Protein AF-A0A968THV4-F1 (afdb_monomer)

Mean predicted aligned error: 7.94 Å

Structure (mmCIF, N/CA/C/O backbone):
data_AF-A0A968THV4-F1
#
_entry.id   AF-A0A968THV4-F1
#
loop_
_atom_site.group_PDB
_atom_site.id
_atom_site.type_symbol
_atom_site.label_atom_id
_atom_site.label_alt_id
_atom_site.label_comp_id
_atom_site.label_asym_id
_atom_site.label_entity_id
_atom_site.label_seq_id
_atom_site.pdbx_PDB_ins_code
_atom_site.Cartn_x
_atom_site.Cartn_y
_atom_site.Cartn_z
_atom_site.occupancy
_atom_site.B_iso_or_equiv
_atom_site.auth_seq_id
_atom_site.auth_comp_id
_atom_site.auth_asym_id
_atom_site.auth_atom_id
_atom_site.pdbx_PDB_model_num
ATOM 1 N N . LEU A 1 1 ? -17.433 -14.517 12.552 1.00 46.34 1 LEU A N 1
ATOM 2 C CA . LEU A 1 1 ? -15.957 -14.432 12.579 1.00 46.34 1 LEU A CA 1
ATOM 3 C C . LEU A 1 1 ? -15.600 -13.340 13.578 1.00 46.34 1 LEU A C 1
ATOM 5 O O . LEU A 1 1 ? -15.702 -12.177 13.223 1.00 46.34 1 LEU A O 1
ATOM 9 N N . ASP A 1 2 ? -15.270 -13.702 14.820 1.00 52.56 2 ASP A N 1
ATOM 10 C CA . ASP A 1 2 ? -14.788 -12.760 15.848 1.00 52.56 2 ASP A CA 1
ATOM 11 C C . ASP A 1 2 ? -13.280 -12.526 15.669 1.00 52.56 2 ASP A C 1
ATOM 13 O O . ASP A 1 2 ? -12.457 -12.951 16.478 1.00 52.56 2 ASP A O 1
ATOM 17 N N . LEU A 1 3 ? -12.896 -11.899 14.554 1.00 61.19 3 LEU A N 1
ATOM 18 C CA . LEU A 1 3 ? -11.548 -11.354 14.416 1.00 61.19 3 LEU A CA 1
ATOM 19 C C . LEU A 1 3 ? -11.570 -9.915 14.936 1.00 61.19 3 LEU A C 1
ATOM 21 O O . LEU A 1 3 ? -12.298 -9.084 14.401 1.00 61.19 3 LEU A O 1
ATOM 25 N N . LYS A 1 4 ? -10.763 -9.624 15.959 1.00 63.03 4 LYS A N 1
ATOM 26 C CA . LYS A 1 4 ? -10.443 -8.256 16.383 1.00 63.03 4 LYS A CA 1
ATOM 27 C C . LYS A 1 4 ? -9.008 -7.956 15.984 1.00 63.03 4 LYS A C 1
ATOM 29 O O . LYS A 1 4 ? -8.083 -8.522 16.566 1.00 63.03 4 LYS A O 1
ATOM 34 N N . ILE A 1 5 ? -8.824 -7.099 14.988 1.00 68.62 5 ILE A N 1
ATOM 35 C CA . ILE A 1 5 ? -7.496 -6.672 14.547 1.00 68.62 5 ILE A CA 1
ATOM 36 C C . ILE A 1 5 ? -7.164 -5.354 15.234 1.00 68.62 5 ILE A C 1
ATOM 38 O O . ILE A 1 5 ? -7.844 -4.355 15.034 1.00 68.62 5 ILE A O 1
ATOM 42 N N . ASN A 1 6 ? -6.099 -5.361 16.034 1.00 75.25 6 ASN A N 1
ATOM 43 C CA . ASN A 1 6 ? -5.553 -4.166 16.669 1.00 75.25 6 ASN A CA 1
ATOM 44 C C . ASN A 1 6 ? -4.366 -3.640 15.845 1.00 75.25 6 ASN A C 1
ATOM 46 O O . ASN A 1 6 ? -3.211 -3.808 16.235 1.00 75.25 6 ASN A O 1
ATOM 50 N N . ALA A 1 7 ? -4.652 -3.114 14.654 1.00 75.00 7 ALA A N 1
ATOM 51 C CA . ALA A 1 7 ? -3.651 -2.541 13.758 1.00 75.00 7 ALA A CA 1
ATOM 52 C C . ALA A 1 7 ? -4.222 -1.320 13.033 1.00 75.00 7 ALA A C 1
ATOM 54 O O . ALA A 1 7 ? -5.299 -1.411 12.444 1.00 75.00 7 ALA A O 1
ATOM 55 N N . ASP A 1 8 ? -3.462 -0.223 13.018 1.00 78.06 8 ASP A N 1
ATOM 56 C CA . ASP A 1 8 ? -3.846 1.037 12.360 1.00 78.06 8 ASP A CA 1
ATOM 57 C C . ASP A 1 8 ? -3.785 0.957 10.827 1.00 78.06 8 ASP A C 1
ATOM 59 O O . ASP A 1 8 ? -4.399 1.757 10.119 1.00 78.06 8 ASP A O 1
ATOM 63 N N . LEU A 1 9 ? -3.018 -0.004 10.303 1.00 81.38 9 LEU A N 1
ATOM 64 C CA . LEU A 1 9 ? -2.851 -0.261 8.879 1.00 81.38 9 LEU A CA 1
ATOM 65 C C . LEU A 1 9 ? -2.542 -1.742 8.633 1.00 81.38 9 LEU A C 1
ATOM 67 O O . LEU A 1 9 ? -1.598 -2.286 9.207 1.00 81.38 9 LEU A O 1
ATOM 71 N N . VAL A 1 10 ? -3.270 -2.371 7.711 1.00 83.81 10 VAL A N 1
ATOM 72 C CA . VAL A 1 10 ? -2.938 -3.699 7.172 1.00 83.81 10 VAL A CA 1
ATOM 73 C C . VAL A 1 10 ? -2.483 -3.567 5.720 1.00 83.81 10 VAL A C 1
ATOM 75 O O . VAL A 1 10 ? -3.141 -2.916 4.916 1.00 83.81 10 VAL A O 1
ATOM 78 N N . VAL A 1 11 ? -1.366 -4.200 5.358 1.00 81.50 11 VAL A N 1
ATOM 79 C CA . VAL A 1 11 ? -0.884 -4.257 3.970 1.00 81.50 11 VAL A CA 1
ATOM 80 C C . VAL A 1 11 ? -1.050 -5.676 3.444 1.00 81.50 11 VAL A C 1
ATOM 82 O O . VAL A 1 11 ? -0.448 -6.611 3.966 1.00 81.50 11 VAL A O 1
ATOM 85 N N . LEU A 1 12 ? -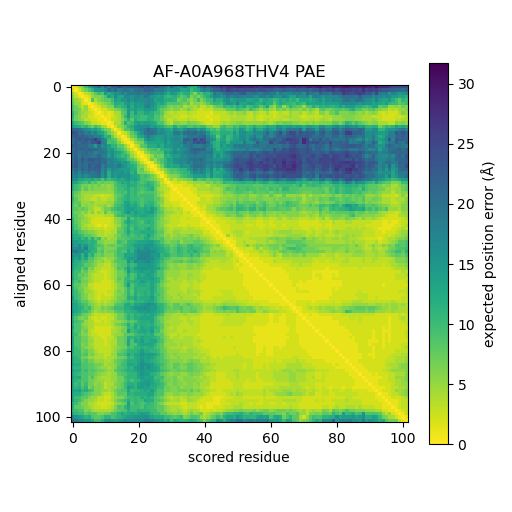1.857 -5.835 2.398 1.00 75.00 12 LEU A N 1
ATOM 86 C CA . LEU A 1 12 ? -2.052 -7.102 1.707 1.00 75.00 12 LEU A CA 1
ATOM 87 C C . LEU A 1 12 ? -1.060 -7.213 0.548 1.00 75.00 12 LEU A C 1
ATOM 89 O O . LEU A 1 12 ? -1.252 -6.664 -0.533 1.00 75.00 12 LEU A O 1
ATOM 93 N N . SER A 1 13 ? 0.026 -7.936 0.797 1.00 60.34 13 SER A N 1
ATOM 94 C CA . SER A 1 13 ? 1.112 -8.199 -0.147 1.00 60.34 13 SER A CA 1
ATOM 95 C C . SER A 1 13 ? 0.908 -9.508 -0.916 1.00 60.34 13 SER A C 1
ATOM 97 O O . SER A 1 13 ? 1.823 -10.322 -1.017 1.00 60.34 13 SER A O 1
ATOM 99 N N . ALA A 1 14 ? -0.281 -9.734 -1.478 1.00 53.00 14 ALA A N 1
ATOM 100 C CA . ALA A 1 14 ? -0.468 -10.841 -2.413 1.00 53.00 14 ALA A CA 1
ATOM 101 C C . ALA A 1 14 ? -0.968 -10.350 -3.769 1.00 53.00 14 ALA A C 1
ATOM 103 O O . ALA A 1 14 ? -1.881 -9.528 -3.873 1.00 53.00 14 ALA A O 1
ATOM 104 N N . CYS A 1 15 ? -0.321 -10.884 -4.806 1.00 49.47 15 CYS A N 1
ATOM 105 C CA . CYS A 1 15 ? -0.816 -10.865 -6.173 1.00 49.47 15 CYS A CA 1
ATOM 106 C C . CYS A 1 15 ? -2.279 -11.336 -6.124 1.00 49.47 15 CYS A C 1
ATOM 108 O O . CYS A 1 15 ? -2.541 -12.377 -5.530 1.00 49.47 15 CYS A O 1
ATOM 110 N N . ASP A 1 16 ? -3.209 -10.542 -6.658 1.00 48.50 16 ASP A N 1
ATOM 111 C CA . ASP A 1 16 ? -4.660 -10.807 -6.659 1.00 48.50 16 ASP A CA 1
ATOM 112 C C . ASP A 1 16 ? -5.429 -10.610 -5.333 1.00 48.50 16 ASP A C 1
ATOM 114 O O . ASP A 1 16 ? -6.599 -10.971 -5.245 1.00 48.50 16 ASP A O 1
ATOM 118 N N . THR A 1 17 ? -4.868 -9.950 -4.311 1.00 49.09 17 THR A N 1
ATOM 119 C CA . THR A 1 17 ? -5.633 -9.640 -3.071 1.00 49.09 17 THR A CA 1
ATOM 120 C C . THR A 1 17 ? -6.715 -8.572 -3.225 1.00 49.0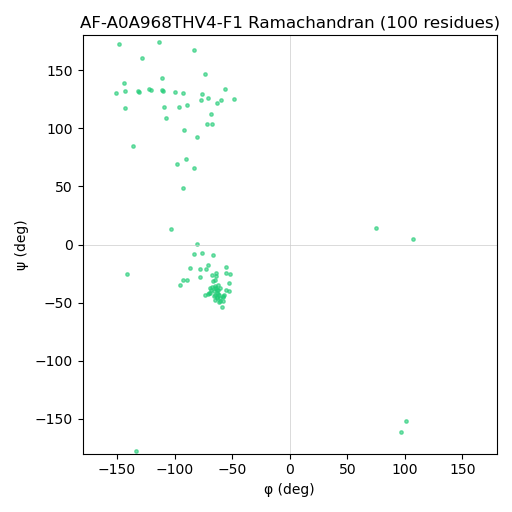9 17 THR A C 1
ATOM 122 O O . THR A 1 17 ? -7.615 -8.490 -2.386 1.00 49.09 17 THR A O 1
ATOM 125 N N . GLY A 1 18 ? -6.658 -7.775 -4.296 1.00 47.94 18 GLY A N 1
ATOM 126 C CA . GLY A 1 18 ? -7.739 -6.886 -4.724 1.00 47.94 18 GLY A CA 1
ATOM 127 C C . GLY A 1 18 ? -8.826 -7.568 -5.568 1.00 47.94 18 GLY A C 1
ATO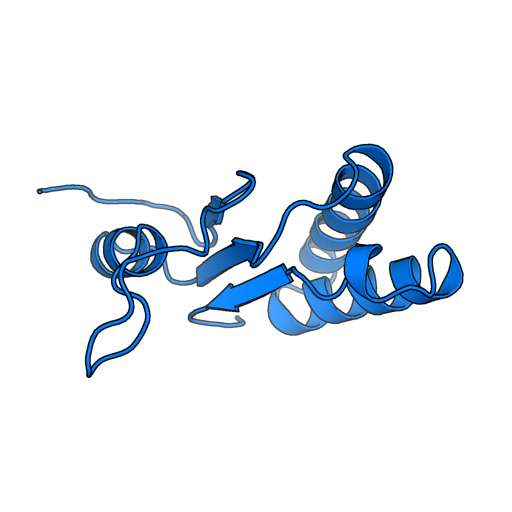M 128 O O . GLY A 1 18 ? -9.850 -6.944 -5.833 1.00 47.94 18 GLY A O 1
ATOM 129 N N . GLN A 1 19 ? -8.643 -8.829 -5.980 1.00 47.16 19 GLN A N 1
ATOM 130 C CA . GLN A 1 19 ? -9.631 -9.587 -6.756 1.00 47.16 19 GLN A CA 1
ATOM 131 C C . GLN A 1 19 ? -10.577 -10.357 -5.821 1.00 47.16 19 GLN A C 1
ATOM 133 O O . GLN A 1 19 ? -10.488 -11.568 -5.650 1.00 47.16 19 GLN A O 1
ATOM 138 N N . GLY A 1 20 ? -11.486 -9.638 -5.166 1.00 50.09 20 GLY A N 1
ATOM 139 C CA . GLY A 1 20 ? -12.701 -10.239 -4.602 1.00 50.09 20 GLY A CA 1
ATOM 140 C C . GLY A 1 20 ? -13.795 -10.363 -5.667 1.00 50.09 20 GLY A C 1
ATOM 141 O O . GLY A 1 20 ? -13.701 -9.761 -6.738 1.00 50.09 20 GLY A O 1
ATOM 142 N N . ALA A 1 21 ? -14.856 -11.119 -5.378 1.00 43.31 21 ALA A N 1
ATOM 143 C CA . ALA A 1 21 ? -16.005 -11.186 -6.276 1.00 43.31 21 ALA A CA 1
ATOM 144 C C . ALA A 1 21 ? -16.610 -9.781 -6.447 1.00 43.31 21 ALA A C 1
ATOM 146 O O . ALA A 1 21 ? -16.956 -9.118 -5.463 1.00 43.31 21 ALA A O 1
ATOM 147 N N . LEU A 1 22 ? -16.715 -9.323 -7.698 1.00 45.75 22 LEU A N 1
ATOM 148 C CA . LEU A 1 22 ? -17.425 -8.095 -8.043 1.00 45.75 22 LEU A CA 1
ATOM 149 C C . LEU A 1 22 ? -18.917 -8.328 -7.797 1.00 45.75 22 LEU A C 1
ATOM 151 O O . LEU A 1 22 ? -19.550 -9.131 -8.480 1.00 45.75 22 LEU A O 1
ATOM 155 N N . THR A 1 23 ? -19.470 -7.639 -6.807 1.00 47.28 23 THR A N 1
ATOM 156 C CA . THR A 1 23 ? -20.911 -7.621 -6.525 1.00 47.28 23 THR A CA 1
ATOM 157 C C . THR A 1 23 ? -21.469 -6.222 -6.777 1.00 47.28 23 THR A C 1
ATOM 159 O O . THR A 1 23 ? -20.707 -5.287 -7.030 1.00 47.28 23 THR A O 1
ATOM 162 N N . GLY A 1 24 ? -22.792 -6.056 -6.685 1.00 36.94 24 GLY A N 1
ATOM 163 C CA . GLY A 1 24 ? -23.444 -4.745 -6.808 1.00 36.94 24 GLY A CA 1
ATOM 164 C C . GLY A 1 24 ? -22.922 -3.680 -5.829 1.00 36.94 24 GLY A C 1
ATOM 165 O O . GLY A 1 24 ? -23.051 -2.496 -6.117 1.00 36.94 24 GLY A O 1
ATOM 166 N N . ASP A 1 25 ? -22.254 -4.095 -4.745 1.00 39.66 25 ASP A N 1
ATOM 167 C CA . ASP A 1 25 ? -21.676 -3.224 -3.710 1.00 39.66 25 ASP A CA 1
ATOM 168 C C . ASP A 1 25 ? -20.142 -3.061 -3.823 1.00 39.66 25 ASP A C 1
ATOM 170 O O . ASP A 1 25 ? -19.486 -2.600 -2.885 1.00 39.66 25 ASP A O 1
ATOM 174 N N . GLY A 1 26 ? -19.547 -3.473 -4.949 1.00 51.03 26 GLY A N 1
ATOM 175 C CA . GLY A 1 26 ? -18.103 -3.448 -5.193 1.00 51.03 26 GLY A CA 1
ATOM 176 C C . GLY A 1 26 ? -17.408 -4.787 -4.923 1.00 51.03 26 GLY A C 1
ATOM 177 O O . GLY A 1 26 ? -18.032 -5.852 -4.909 1.00 51.03 26 GLY A O 1
ATOM 178 N N . VAL A 1 27 ? -16.084 -4.738 -4.741 1.00 52.97 27 VAL A N 1
ATOM 179 C CA . VAL A 1 27 ? -15.263 -5.915 -4.427 1.00 52.97 27 VAL A CA 1
ATOM 180 C C . VAL A 1 27 ? -15.544 -6.352 -2.986 1.00 52.97 27 VAL A C 1
ATOM 182 O O . VAL A 1 27 ? -15.053 -5.742 -2.033 1.00 52.97 27 VAL A O 1
ATOM 185 N N . ILE A 1 28 ? -16.317 -7.427 -2.806 1.00 51.03 28 ILE A N 1
ATOM 186 C CA . ILE A 1 28 ? -16.412 -8.115 -1.512 1.00 51.03 28 ILE A CA 1
ATOM 187 C C . ILE A 1 28 ? -15.186 -9.022 -1.417 1.00 51.03 28 ILE A C 1
ATOM 189 O O . ILE A 1 28 ? -15.160 -10.134 -1.940 1.00 51.03 28 ILE A O 1
ATOM 193 N N . GLY A 1 29 ? -14.125 -8.489 -0.816 1.00 63.34 29 GLY A N 1
ATOM 194 C CA . GLY A 1 29 ? -12.844 -9.167 -0.654 1.00 63.34 29 GLY A CA 1
ATOM 195 C C . GLY A 1 29 ? -12.294 -9.048 0.764 1.00 63.34 29 GLY A C 1
ATOM 196 O O . GLY A 1 29 ? -12.909 -8.446 1.647 1.00 63.34 29 GLY A O 1
ATOM 197 N N . LEU A 1 30 ? -11.097 -9.602 0.961 1.00 65.69 30 LEU A N 1
ATOM 198 C CA . LEU A 1 30 ? -10.384 -9.636 2.242 1.00 65.69 30 LEU A CA 1
ATOM 199 C C . LEU A 1 30 ? -10.254 -8.245 2.891 1.00 65.69 30 LEU A C 1
ATOM 201 O O . LEU A 1 30 ? -10.351 -8.129 4.108 1.00 65.69 30 LEU A O 1
ATOM 205 N N . SER A 1 31 ? -10.124 -7.182 2.092 1.00 71.31 31 SER A N 1
ATOM 206 C CA . SER A 1 31 ? -10.091 -5.792 2.567 1.00 71.31 31 SER A CA 1
ATOM 207 C C . SER A 1 31 ? -11.328 -5.406 3.384 1.00 71.31 31 SER A C 1
ATOM 209 O O . SER A 1 31 ? -11.188 -4.819 4.455 1.00 71.31 31 SER A O 1
ATOM 211 N N . ARG A 1 32 ? -12.536 -5.784 2.941 1.00 72.44 32 ARG A N 1
ATOM 212 C CA . ARG A 1 32 ? -13.782 -5.478 3.660 1.00 72.44 32 ARG A CA 1
ATOM 213 C C . ARG A 1 32 ? -13.869 -6.257 4.969 1.00 72.44 32 ARG A C 1
ATOM 215 O O . ARG A 1 32 ? -14.266 -5.684 5.975 1.00 72.44 32 ARG A O 1
ATOM 222 N N . SER A 1 33 ? -13.433 -7.518 4.981 1.00 76.75 33 SER A N 1
ATOM 223 C CA . SER A 1 33 ? -13.361 -8.320 6.209 1.00 76.75 33 SER A C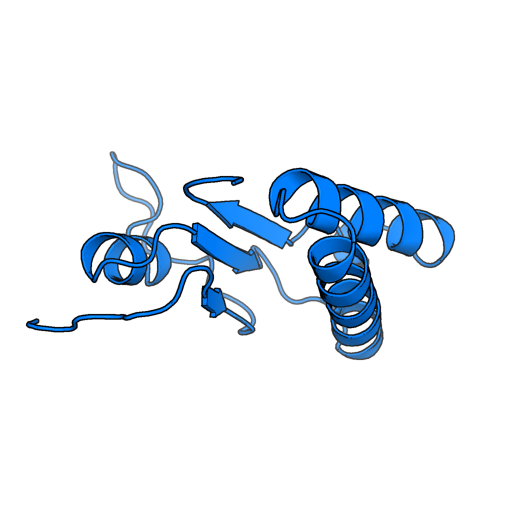A 1
ATOM 224 C C . SER A 1 33 ? -12.388 -7.736 7.235 1.00 76.75 33 SER A C 1
ATOM 226 O O . SER A 1 33 ? -12.706 -7.739 8.418 1.00 76.75 33 SER A O 1
ATOM 228 N N . LEU A 1 34 ? -11.240 -7.205 6.802 1.00 78.62 34 LEU A N 1
ATOM 229 C CA . LEU A 1 34 ? -10.251 -6.573 7.686 1.00 78.62 34 LEU A CA 1
ATOM 230 C C . LEU A 1 34 ? -10.752 -5.246 8.265 1.00 78.62 34 LEU A C 1
ATOM 232 O O . LEU A 1 34 ? -10.596 -5.002 9.459 1.00 78.62 34 LEU A O 1
ATOM 236 N N . ILE A 1 35 ? -11.413 -4.426 7.445 1.00 78.75 35 ILE A N 1
ATOM 237 C CA . ILE A 1 35 ? -12.043 -3.185 7.913 1.00 78.75 35 ILE A CA 1
ATOM 238 C C . ILE A 1 35 ? -13.159 -3.507 8.913 1.00 78.75 35 ILE A C 1
ATOM 240 O O . ILE A 1 35 ? -13.202 -2.942 10.002 1.00 78.75 35 ILE A O 1
ATOM 244 N N . SER A 1 36 ? -14.024 -4.479 8.603 1.00 79.38 36 SER A N 1
ATOM 245 C CA . SER A 1 36 ? -15.061 -4.941 9.536 1.00 79.38 36 SER A CA 1
ATOM 246 C C . SER A 1 36 ? -14.496 -5.589 10.808 1.00 79.38 36 SER A C 1
ATOM 248 O O . SER A 1 36 ? -15.168 -5.573 11.834 1.00 79.38 36 SER A O 1
ATOM 250 N N . ALA A 1 37 ? -13.273 -6.125 10.764 1.00 80.38 37 ALA A N 1
ATOM 251 C CA . ALA A 1 37 ? -12.555 -6.665 11.920 1.00 80.38 37 ALA A CA 1
ATOM 252 C C . ALA A 1 37 ? -11.872 -5.587 12.790 1.00 80.38 37 ALA A C 1
ATOM 254 O O . ALA A 1 37 ? -11.240 -5.926 13.794 1.00 80.38 37 ALA A O 1
ATOM 255 N N . GLY A 1 38 ? -12.003 -4.304 12.431 1.00 78.88 38 GLY A N 1
ATOM 256 C CA . GLY A 1 38 ? -11.561 -3.166 13.241 1.00 78.88 38 GLY A CA 1
ATOM 257 C C . GLY A 1 38 ? -10.308 -2.446 12.743 1.00 78.88 38 GLY A C 1
ATOM 258 O O . GLY A 1 38 ? -9.854 -1.525 13.413 1.00 78.88 38 GLY A O 1
ATOM 259 N N . THR A 1 39 ? -9.749 -2.816 11.587 1.00 84.81 39 THR A N 1
ATOM 260 C CA . THR A 1 39 ? -8.618 -2.082 11.001 1.00 84.81 39 THR A CA 1
ATOM 261 C C . THR A 1 39 ? -9.093 -0.782 10.329 1.00 84.81 39 THR A C 1
ATOM 263 O O . THR A 1 39 ? -9.899 -0.862 9.399 1.00 84.81 39 THR A O 1
ATOM 266 N N . PRO A 1 40 ? -8.556 0.400 10.696 1.00 84.31 40 PRO A N 1
ATOM 267 C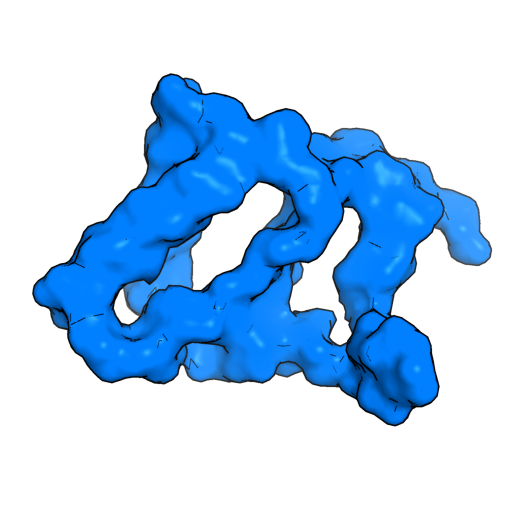 CA . PRO A 1 40 ? -8.946 1.682 10.093 1.00 84.31 40 PRO A CA 1
ATOM 268 C C . PRO A 1 40 ? -8.564 1.819 8.614 1.00 84.31 40 PRO A C 1
ATOM 270 O O . PRO A 1 40 ? -9.259 2.486 7.846 1.00 84.31 40 PRO A O 1
ATOM 273 N N . SER A 1 41 ? -7.457 1.190 8.204 1.00 86.62 41 SER A N 1
ATOM 274 C CA . SER A 1 41 ? -6.877 1.368 6.871 1.00 86.62 41 SER A CA 1
ATOM 275 C C . SER A 1 41 ? -6.282 0.075 6.311 1.00 86.62 41 SER A C 1
ATOM 277 O O . SER A 1 41 ? -5.570 -0.653 7.000 1.00 86.62 41 SER A O 1
ATOM 279 N N . VAL A 1 42 ? -6.494 -0.192 5.024 1.00 87.44 42 VAL A N 1
ATOM 280 C CA . VAL A 1 42 ? -5.921 -1.349 4.320 1.00 87.44 42 VAL A CA 1
ATOM 281 C C . VAL A 1 42 ? -5.271 -0.900 3.013 1.00 87.44 42 VAL A C 1
ATOM 283 O O . VAL A 1 42 ? -5.898 -0.202 2.222 1.00 87.44 42 VAL A O 1
ATOM 286 N N . ILE A 1 43 ? -4.033 -1.324 2.753 1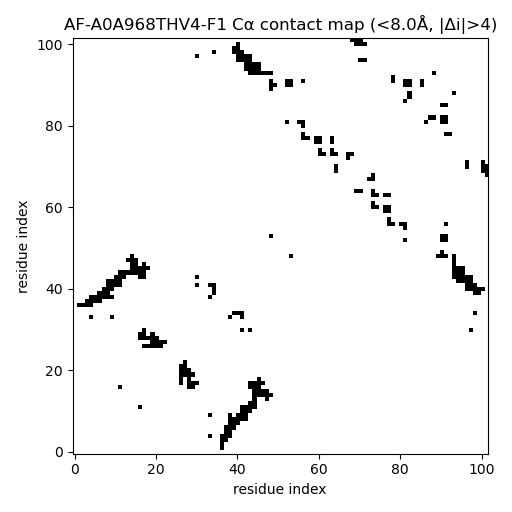.00 86.38 43 ILE A N 1
ATOM 287 C CA . ILE A 1 43 ? -3.386 -1.197 1.439 1.00 86.38 43 ILE A CA 1
ATOM 288 C C . ILE A 1 43 ? -3.490 -2.529 0.703 1.00 86.38 43 ILE A C 1
ATOM 290 O O . ILE A 1 43 ? -3.145 -3.575 1.253 1.00 86.38 43 ILE A O 1
ATOM 294 N N . VAL A 1 44 ? -3.931 -2.480 -0.551 1.00 85.00 44 VAL A N 1
ATOM 295 C CA . VAL A 1 44 ? -4.071 -3.642 -1.442 1.00 85.00 44 VAL A CA 1
ATOM 296 C C . VAL A 1 44 ? -3.378 -3.403 -2.778 1.00 85.00 44 VAL A C 1
ATOM 298 O O . VAL A 1 44 ? -3.152 -2.252 -3.163 1.00 85.00 44 VAL A O 1
ATOM 301 N N . THR A 1 45 ? -3.084 -4.482 -3.506 1.00 79.25 45 THR A N 1
ATOM 302 C CA . THR A 1 45 ? -2.640 -4.423 -4.904 1.00 79.25 45 THR A CA 1
ATOM 303 C C . THR A 1 45 ? -3.705 -4.971 -5.857 1.00 79.25 45 THR A C 1
ATOM 305 O O . THR A 1 45 ? -4.287 -6.034 -5.636 1.00 79.25 45 THR A O 1
ATOM 308 N N . LEU A 1 46 ? -3.969 -4.228 -6.935 1.00 74.81 46 LEU A N 1
ATOM 309 C CA . LEU A 1 46 ? -4.953 -4.585 -7.966 1.00 74.81 46 LEU A CA 1
ATOM 310 C C . LEU A 1 46 ? -4.438 -5.654 -8.947 1.00 74.81 46 LEU A C 1
ATOM 312 O O . LEU A 1 46 ? -5.229 -6.401 -9.510 1.00 74.81 46 LEU A O 1
ATOM 316 N N . TRP A 1 47 ? -3.121 -5.726 -9.157 1.00 74.56 47 TRP A N 1
ATOM 317 C CA . TRP A 1 47 ? -2.451 -6.702 -10.024 1.00 74.56 47 TRP A CA 1
ATOM 318 C C . TRP A 1 47 ? -1.054 -7.042 -9.491 1.00 74.56 47 TRP A C 1
ATOM 320 O O . TRP A 1 47 ? -0.552 -6.419 -8.551 1.00 74.56 47 TRP A O 1
ATOM 330 N N . LYS A 1 48 ? -0.403 -8.033 -10.110 1.00 71.38 48 LYS A N 1
ATOM 331 C CA . LYS A 1 48 ? 0.966 -8.443 -9.778 1.00 71.38 48 LYS A CA 1
ATOM 332 C C . LYS A 1 48 ? 1.996 -7.395 -10.211 1.00 71.38 48 LYS A C 1
ATOM 334 O O . LYS A 1 48 ? 2.077 -7.041 -11.384 1.00 71.38 48 LYS A O 1
ATOM 339 N N . ILE A 1 49 ? 2.829 -6.969 -9.266 1.00 77.12 49 ILE A N 1
ATOM 340 C CA . ILE A 1 49 ? 3.946 -6.040 -9.478 1.00 77.12 49 ILE A CA 1
ATOM 341 C C . ILE A 1 49 ? 5.264 -6.812 -9.285 1.00 77.12 49 ILE A C 1
ATOM 343 O O . ILE A 1 49 ? 5.314 -7.670 -8.402 1.00 77.12 49 ILE A O 1
ATOM 347 N N . PRO A 1 50 ? 6.336 -6.537 -10.055 1.00 79.38 50 PRO A N 1
ATOM 348 C CA . PRO A 1 50 ? 7.648 -7.142 -9.815 1.00 79.38 50 PRO A CA 1
ATOM 349 C C . PRO A 1 50 ? 8.169 -6.897 -8.387 1.00 79.38 50 PRO A C 1
ATOM 351 O O . PRO A 1 50 ? 8.169 -5.759 -7.916 1.00 79.38 50 PRO A O 1
ATOM 354 N N . ASP A 1 51 ? 8.687 -7.939 -7.729 1.00 77.81 51 ASP A N 1
ATOM 355 C CA . ASP A 1 51 ? 9.096 -7.908 -6.311 1.00 77.81 51 ASP A CA 1
ATOM 356 C C . ASP A 1 51 ? 10.108 -6.800 -5.982 1.00 77.81 51 ASP A C 1
ATOM 358 O O . ASP A 1 51 ? 9.995 -6.137 -4.952 1.00 77.81 51 ASP A O 1
ATOM 362 N N . ILE A 1 52 ? 11.069 -6.549 -6.878 1.00 82.00 52 ILE A N 1
ATOM 363 C CA . ILE A 1 52 ? 12.085 -5.493 -6.714 1.00 82.00 52 ILE A CA 1
ATOM 364 C C . ILE A 1 52 ? 11.433 -4.106 -6.650 1.00 82.00 52 ILE A C 1
ATOM 366 O O . ILE A 1 52 ? 11.859 -3.237 -5.889 1.00 82.00 52 ILE A O 1
ATOM 370 N N . THR A 1 53 ? 10.403 -3.882 -7.461 1.00 83.38 53 THR A N 1
ATOM 371 C CA . THR A 1 53 ? 9.673 -2.616 -7.494 1.00 83.38 53 THR A CA 1
ATOM 372 C C . THR A 1 53 ? 8.784 -2.479 -6.261 1.00 83.38 53 THR A C 1
ATOM 374 O O . THR A 1 53 ? 8.781 -1.424 -5.625 1.00 83.38 53 THR A O 1
ATOM 377 N N . THR A 1 54 ? 8.087 -3.557 -5.893 1.00 84.50 54 THR A N 1
ATOM 378 C CA . THR A 1 54 ? 7.240 -3.637 -4.696 1.00 84.50 54 THR A CA 1
ATOM 379 C C . THR A 1 54 ? 8.035 -3.337 -3.431 1.00 84.50 54 THR A C 1
ATOM 381 O O . THR A 1 54 ? 7.616 -2.496 -2.637 1.00 84.50 54 THR A O 1
ATOM 384 N N . SER A 1 55 ? 9.201 -3.967 -3.246 1.00 86.56 55 SER A N 1
ATOM 385 C CA . SER A 1 55 ? 10.003 -3.767 -2.035 1.00 86.56 55 SER A CA 1
ATOM 386 C C . SER A 1 55 ? 10.532 -2.338 -1.933 1.00 86.56 55 SER A C 1
ATOM 388 O O . SER A 1 55 ? 10.479 -1.743 -0.857 1.00 86.56 55 SER A O 1
ATOM 390 N N . ALA A 1 56 ? 10.968 -1.751 -3.052 1.00 89.75 56 ALA A N 1
ATOM 391 C CA . ALA A 1 56 ? 11.445 -0.374 -3.086 1.00 89.75 56 ALA A CA 1
ATOM 392 C C . ALA A 1 56 ? 10.322 0.622 -2.754 1.00 89.75 56 ALA A C 1
ATOM 394 O O . ALA A 1 56 ? 10.509 1.485 -1.897 1.00 89.75 56 ALA A O 1
ATOM 395 N N . LEU A 1 57 ? 9.146 0.472 -3.377 1.00 92.94 57 LEU A N 1
ATOM 396 C CA . LEU A 1 57 ? 7.994 1.341 -3.126 1.00 92.94 57 LEU A CA 1
ATOM 397 C C . LEU A 1 57 ? 7.514 1.216 -1.676 1.00 92.94 57 LEU A C 1
ATOM 399 O O . LEU A 1 57 ? 7.303 2.233 -1.022 1.00 92.94 57 LEU A O 1
ATOM 403 N N . MET A 1 58 ? 7.400 -0.001 -1.140 1.00 93.19 58 MET A N 1
ATOM 404 C CA . MET A 1 58 ? 6.967 -0.204 0.246 1.00 93.19 58 MET A CA 1
ATOM 405 C C . MET A 1 58 ? 7.991 0.306 1.265 1.00 93.19 58 MET A C 1
ATOM 407 O O . MET A 1 58 ? 7.605 0.876 2.283 1.00 93.19 58 MET A O 1
ATOM 411 N N . THR A 1 59 ? 9.289 0.169 0.983 1.00 93.88 59 THR A N 1
ATOM 412 C CA . THR A 1 59 ? 10.346 0.762 1.818 1.00 93.88 59 THR A CA 1
ATOM 413 C C . THR A 1 59 ? 10.194 2.280 1.869 1.00 93.88 59 THR A C 1
ATOM 415 O O . THR A 1 59 ? 10.164 2.865 2.952 1.00 93.88 59 THR A O 1
ATOM 418 N N . ASP A 1 60 ? 10.019 2.916 0.710 1.00 94.62 60 ASP A N 1
ATOM 419 C CA . ASP A 1 60 ? 9.801 4.358 0.624 1.00 94.62 60 ASP A CA 1
ATOM 420 C C . ASP A 1 60 ? 8.488 4.778 1.302 1.00 94.62 60 ASP A C 1
ATOM 422 O O . ASP A 1 60 ? 8.433 5.822 1.952 1.00 94.62 60 ASP A O 1
ATOM 426 N N . PHE A 1 61 ? 7.429 3.975 1.191 1.00 95.31 61 PHE A N 1
ATOM 427 C CA . PHE A 1 61 ? 6.156 4.217 1.868 1.00 95.31 61 PHE A CA 1
ATOM 428 C C . PHE A 1 61 ? 6.336 4.281 3.387 1.00 95.31 61 PHE A C 1
ATOM 430 O O . PHE A 1 61 ? 5.978 5.291 3.989 1.00 95.31 61 PHE A O 1
ATOM 437 N N . TYR A 1 62 ? 6.945 3.262 4.000 1.00 94.56 62 TYR A N 1
ATOM 438 C CA . TYR A 1 62 ? 7.148 3.238 5.451 1.00 94.56 62 TYR A CA 1
ATOM 439 C C . TYR A 1 62 ? 8.089 4.349 5.930 1.00 94.56 62 TYR A C 1
ATOM 441 O O . TYR A 1 62 ? 7.845 4.938 6.982 1.00 94.56 62 TYR A O 1
ATOM 449 N N . GLN A 1 63 ? 9.118 4.694 5.150 1.00 95.62 63 GLN A N 1
ATOM 450 C CA . GLN A 1 63 ? 9.982 5.840 5.454 1.00 95.62 63 GLN A CA 1
ATOM 451 C C . GLN A 1 63 ? 9.209 7.165 5.446 1.00 95.62 63 GLN A C 1
ATOM 453 O O . GLN A 1 63 ? 9.407 7.998 6.329 1.00 95.62 63 GLN A O 1
ATOM 458 N N . ASN A 1 64 ? 8.318 7.366 4.470 1.00 94.94 64 ASN A N 1
ATOM 459 C CA . ASN A 1 64 ? 7.476 8.559 4.411 1.00 94.94 64 ASN A CA 1
ATOM 460 C C . ASN A 1 64 ? 6.430 8.578 5.535 1.00 94.94 64 ASN A C 1
ATOM 462 O O . ASN A 1 64 ? 6.173 9.648 6.082 1.00 94.94 64 ASN A O 1
ATOM 466 N N . LEU A 1 65 ? 5.866 7.420 5.893 1.00 94.25 65 LEU A N 1
ATOM 467 C CA . LEU A 1 65 ? 4.860 7.291 6.950 1.00 94.25 65 LEU A CA 1
ATOM 468 C C . LEU A 1 65 ? 5.427 7.640 8.333 1.00 94.25 65 LEU A C 1
ATOM 470 O O . LEU A 1 65 ? 4.765 8.293 9.130 1.00 94.25 65 LEU A O 1
ATOM 474 N N . GLN A 1 66 ? 6.683 7.270 8.606 1.00 93.12 66 GLN A N 1
ATOM 475 C CA . GLN A 1 66 ? 7.365 7.665 9.846 1.00 93.12 66 GLN A CA 1
ATOM 476 C C . GLN A 1 66 ? 7.565 9.184 9.963 1.00 93.12 66 GLN A C 1
ATOM 478 O O . GLN A 1 66 ? 7.649 9.709 11.068 1.00 93.12 66 GLN A O 1
ATOM 483 N N . GLN A 1 67 ? 7.657 9.893 8.835 1.00 91.81 67 GLN A N 1
ATOM 484 C CA . GLN A 1 67 ? 7.836 11.348 8.808 1.00 91.81 67 GLN A CA 1
ATOM 485 C C . GLN A 1 67 ? 6.505 12.106 8.809 1.00 91.81 67 GLN A C 1
ATOM 487 O O . GLN A 1 67 ? 6.438 13.235 9.290 1.00 91.81 67 GLN A O 1
ATOM 492 N N . ASN A 1 68 ? 5.460 11.521 8.225 1.00 88.50 68 ASN A N 1
ATOM 493 C CA . ASN A 1 68 ? 4.117 12.078 8.188 1.00 88.50 68 ASN A CA 1
ATOM 494 C C . ASN A 1 68 ? 3.105 10.929 8.334 1.00 88.50 68 ASN A C 1
ATOM 496 O O . ASN A 1 68 ? 3.051 10.088 7.434 1.00 88.50 68 ASN A O 1
ATOM 500 N N . PRO A 1 69 ? 2.292 10.911 9.407 1.00 88.88 69 PRO A N 1
ATOM 501 C CA . PRO A 1 69 ? 1.358 9.820 9.680 1.00 88.88 69 PRO A CA 1
ATOM 502 C C . PRO A 1 69 ? 0.218 9.704 8.656 1.00 88.88 69 PRO A C 1
ATOM 504 O O . PRO A 1 69 ? -0.497 8.707 8.665 1.00 88.88 69 PRO A O 1
ATOM 507 N N . ASP A 1 70 ? 0.057 10.671 7.747 1.00 93.31 70 ASP A N 1
ATOM 508 C CA . ASP A 1 70 ? -0.894 10.567 6.642 1.00 93.31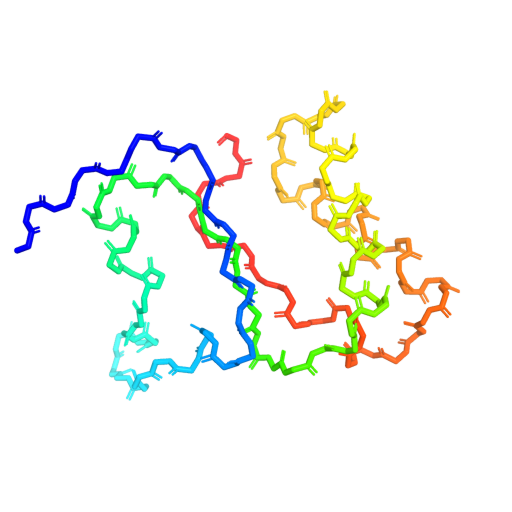 70 ASP A CA 1
ATOM 509 C C . ASP A 1 70 ? -0.466 9.471 5.643 1.00 93.31 70 ASP A C 1
ATOM 511 O O . ASP A 1 70 ? 0.436 9.639 4.809 1.00 93.31 70 ASP A O 1
ATOM 515 N N . LYS A 1 71 ? -1.163 8.333 5.719 1.00 92.75 71 LYS A N 1
ATOM 516 C CA . LYS A 1 71 ? -0.961 7.118 4.919 1.00 92.75 71 LYS A CA 1
ATOM 517 C C . LYS A 1 71 ? -1.143 7.393 3.425 1.00 92.75 71 LYS A C 1
ATOM 519 O O . LYS A 1 71 ? -0.398 6.846 2.608 1.00 92.75 71 LYS A O 1
ATOM 524 N N . ALA A 1 72 ? -2.088 8.256 3.046 1.00 93.31 72 ALA A N 1
ATOM 525 C CA . ALA A 1 72 ? -2.347 8.586 1.646 1.00 93.31 72 ALA A CA 1
ATOM 526 C C . ALA A 1 72 ? -1.206 9.431 1.061 1.00 93.31 72 ALA A C 1
ATOM 528 O O . ALA A 1 72 ? -0.722 9.162 -0.045 1.00 93.31 72 ALA A O 1
ATOM 529 N N . VAL A 1 73 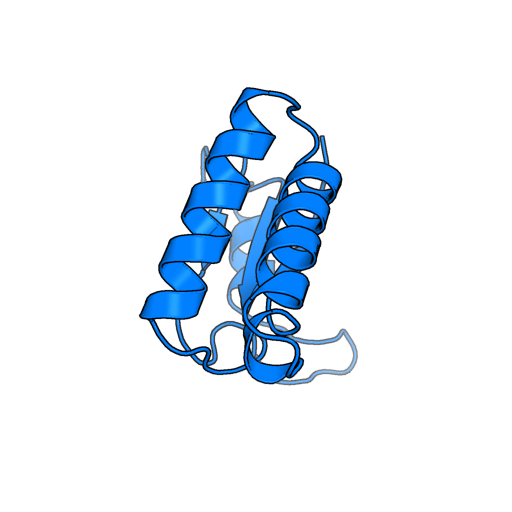? -0.721 10.415 1.821 1.00 95.06 73 VAL A N 1
ATOM 530 C CA . VAL A 1 73 ? 0.435 11.238 1.442 1.00 95.06 73 VAL A CA 1
ATOM 531 C C . VAL A 1 73 ? 1.703 10.392 1.371 1.00 95.06 73 VAL A C 1
ATOM 533 O O . VAL A 1 73 ? 2.470 10.529 0.411 1.00 95.06 73 VAL A O 1
ATOM 536 N N . ALA A 1 74 ? 1.925 9.504 2.340 1.00 95.69 74 ALA A N 1
ATOM 537 C CA . ALA A 1 74 ? 3.070 8.602 2.351 1.00 95.69 74 ALA A CA 1
ATOM 538 C C . ALA A 1 74 ? 3.081 7.681 1.121 1.00 95.69 74 ALA A C 1
ATOM 540 O O . ALA A 1 74 ? 4.107 7.574 0.438 1.00 95.69 74 ALA A O 1
ATOM 541 N N . LEU A 1 75 ? 1.933 7.084 0.777 1.00 94.19 75 LEU A N 1
ATOM 542 C CA . LEU A 1 75 ? 1.801 6.211 -0.391 1.00 94.19 75 LEU A CA 1
ATOM 543 C C . LEU A 1 75 ? 2.003 6.984 -1.696 1.00 94.19 75 LEU A C 1
ATOM 545 O O . LEU A 1 75 ? 2.777 6.557 -2.555 1.00 94.19 75 LEU A O 1
ATOM 549 N N . ARG A 1 76 ? 1.401 8.173 -1.822 1.00 95.06 76 ARG A N 1
ATOM 550 C CA . ARG A 1 76 ? 1.588 9.046 -2.990 1.00 95.06 76 ARG A CA 1
ATOM 551 C C . ARG A 1 76 ? 3.059 9.409 -3.194 1.00 95.06 76 ARG A C 1
ATOM 553 O O . ARG A 1 76 ? 3.543 9.361 -4.325 1.00 9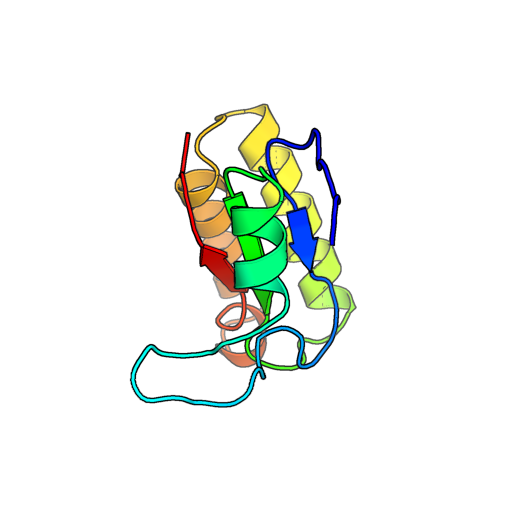5.06 76 ARG A O 1
ATOM 560 N N . LYS A 1 77 ? 3.783 9.779 -2.133 1.00 96.12 77 LYS A N 1
ATOM 561 C CA . LYS A 1 77 ? 5.215 10.117 -2.216 1.00 96.12 77 LYS A CA 1
ATOM 562 C C . LYS A 1 77 ? 6.046 8.929 -2.699 1.00 96.12 77 LYS A C 1
ATOM 564 O O . LYS A 1 77 ? 6.896 9.113 -3.573 1.00 96.12 77 LYS A O 1
ATOM 569 N N . ALA A 1 78 ? 5.770 7.731 -2.185 1.00 95.25 78 ALA A N 1
ATOM 570 C CA . ALA A 1 78 ? 6.422 6.507 -2.635 1.00 95.25 78 ALA A CA 1
ATOM 571 C C . ALA A 1 78 ? 6.149 6.237 -4.125 1.00 95.25 78 ALA A C 1
ATOM 573 O O . ALA A 1 78 ? 7.093 6.106 -4.901 1.00 95.25 78 ALA A O 1
ATOM 574 N N . MET A 1 79 ? 4.884 6.290 -4.560 1.00 94.38 79 MET A N 1
ATOM 575 C CA . MET A 1 79 ? 4.504 6.107 -5.970 1.00 94.38 79 MET A CA 1
ATOM 576 C C . MET A 1 79 ? 5.187 7.125 -6.894 1.00 94.38 79 MET A C 1
ATOM 578 O O . MET A 1 79 ? 5.733 6.749 -7.929 1.00 94.38 79 MET A O 1
ATOM 582 N N . LEU A 1 80 ? 5.222 8.409 -6.516 1.00 95.69 80 LEU A N 1
ATOM 583 C CA . LEU A 1 80 ? 5.895 9.461 -7.290 1.00 95.69 80 LEU A CA 1
ATOM 584 C C . LEU A 1 80 ? 7.405 9.228 -7.412 1.00 95.69 80 LEU A C 1
ATOM 586 O O . LEU A 1 80 ? 7.995 9.541 -8.449 1.00 95.69 80 LEU A O 1
ATOM 590 N N . LYS A 1 81 ? 8.045 8.674 -6.378 1.00 95.31 81 LYS A N 1
ATOM 591 C CA . LYS A 1 81 ? 9.458 8.285 -6.435 1.00 95.31 81 LYS A CA 1
ATOM 592 C C . LYS A 1 81 ? 9.659 7.072 -7.347 1.00 95.31 81 LYS A C 1
ATOM 594 O O . LYS A 1 81 ? 10.577 7.088 -8.168 1.00 95.31 81 LYS A O 1
ATOM 599 N N . THR A 1 82 ? 8.777 6.077 -7.280 1.00 93.56 82 THR A N 1
ATOM 600 C CA . THR A 1 82 ? 8.803 4.902 -8.162 1.00 93.56 82 THR A CA 1
ATOM 601 C C . THR A 1 82 ? 8.593 5.281 -9.627 1.00 93.56 82 THR A C 1
ATOM 603 O O . THR A 1 82 ? 9.350 4.793 -10.459 1.00 93.56 82 THR A O 1
ATOM 606 N N . ILE A 1 83 ? 7.675 6.204 -9.949 1.00 95.06 83 ILE A N 1
ATOM 607 C CA . ILE A 1 83 ? 7.431 6.707 -11.319 1.00 95.06 83 ILE A CA 1
ATOM 608 C C . ILE A 1 83 ? 8.723 7.199 -11.981 1.00 95.06 83 ILE A C 1
ATOM 610 O O . ILE A 1 83 ? 8.955 6.929 -13.157 1.00 95.06 83 ILE A O 1
ATOM 614 N N . LYS A 1 84 ? 9.595 7.883 -11.227 1.00 94.50 84 LYS A N 1
ATOM 615 C CA . LYS A 1 84 ? 10.872 8.392 -11.754 1.00 94.50 84 LYS A CA 1
ATOM 616 C C . LYS A 1 84 ? 11.832 7.277 -12.176 1.00 94.50 84 LYS A C 1
ATOM 618 O O . LYS A 1 84 ? 12.635 7.488 -13.077 1.00 94.50 84 LYS A O 1
ATOM 623 N N . LYS A 1 85 ? 11.775 6.114 -11.518 1.00 92.50 85 LYS A N 1
ATOM 624 C CA . LYS A 1 85 ? 12.653 4.962 -11.783 1.00 92.50 85 LYS A CA 1
ATOM 625 C C . LYS A 1 85 ? 12.017 3.945 -12.736 1.00 92.50 85 LYS A C 1
ATOM 627 O O . LYS A 1 85 ? 12.713 3.339 -13.542 1.00 92.50 85 LYS A O 1
ATOM 632 N N . TYR A 1 86 ? 10.702 3.777 -12.647 1.00 91.88 86 TYR A N 1
ATOM 633 C CA . TYR A 1 86 ? 9.903 2.814 -13.393 1.00 91.88 86 TYR A CA 1
ATOM 634 C C . TYR A 1 86 ? 8.624 3.503 -13.899 1.00 91.88 86 TYR A C 1
ATOM 636 O O . TYR A 1 86 ? 7.582 3.428 -13.247 1.00 91.88 86 TYR A O 1
ATOM 644 N N . PRO A 1 87 ? 8.673 4.186 -15.057 1.00 91.50 87 PRO A N 1
ATOM 645 C CA . PRO A 1 87 ? 7.566 5.026 -15.518 1.00 91.50 87 PRO A CA 1
ATOM 646 C C . PRO A 1 87 ? 6.312 4.232 -15.900 1.00 91.50 87 PRO A C 1
ATOM 648 O O . PRO A 1 87 ? 5.206 4.756 -15.795 1.00 91.50 87 PRO A O 1
ATOM 651 N N . ASN A 1 88 ? 6.455 2.963 -16.305 1.00 91.06 88 ASN A N 1
ATOM 652 C CA . ASN A 1 88 ? 5.314 2.129 -16.682 1.00 91.06 88 ASN A CA 1
ATOM 653 C C . ASN A 1 88 ? 4.368 1.913 -15.473 1.00 91.06 88 ASN A C 1
ATOM 655 O O . ASN A 1 88 ? 4.824 1.353 -14.472 1.00 91.06 88 ASN A O 1
ATOM 659 N N . PRO A 1 89 ? 3.072 2.287 -15.567 1.00 89.00 89 PRO A N 1
ATOM 660 C CA . PRO A 1 89 ? 2.079 2.154 -14.495 1.00 89.00 89 PRO A CA 1
ATOM 661 C C . PRO A 1 89 ? 1.960 0.771 -13.867 1.00 89.00 89 PRO A C 1
ATOM 663 O O . PRO A 1 89 ? 1.616 0.679 -12.690 1.00 89.00 89 PRO A O 1
ATOM 666 N N . ILE A 1 90 ? 2.313 -0.297 -14.589 1.00 86.81 90 ILE A N 1
ATOM 667 C CA . ILE A 1 90 ? 2.313 -1.661 -14.041 1.00 86.81 90 ILE A CA 1
ATOM 668 C C . ILE A 1 90 ? 3.172 -1.792 -12.769 1.00 86.81 90 ILE A C 1
ATOM 670 O O . ILE A 1 90 ? 2.914 -2.654 -11.935 1.00 86.81 90 ILE A O 1
ATOM 674 N N . ASN A 1 91 ? 4.157 -0.905 -12.603 1.00 85.81 91 ASN A N 1
ATOM 675 C CA . ASN A 1 91 ? 5.135 -0.906 -11.519 1.00 85.81 91 ASN A CA 1
ATOM 676 C C . ASN A 1 91 ? 4.681 -0.175 -10.245 1.00 85.81 91 ASN A C 1
ATOM 678 O O . ASN A 1 91 ? 5.258 -0.387 -9.185 1.00 85.81 91 ASN A O 1
ATOM 682 N N . TRP A 1 92 ? 3.690 0.711 -10.323 1.00 89.00 92 TRP A N 1
ATOM 683 C CA . TRP A 1 92 ? 3.334 1.588 -9.198 1.00 89.00 92 TRP A CA 1
ATOM 684 C C . TRP A 1 92 ? 1.830 1.806 -9.049 1.00 89.00 92 TRP A C 1
ATOM 686 O O . TRP A 1 92 ? 1.365 2.077 -7.947 1.00 89.00 92 TRP A O 1
ATOM 696 N N . GLY A 1 93 ? 1.058 1.668 -10.127 1.00 88.06 93 GLY A N 1
ATOM 697 C CA . GLY A 1 93 ? -0.370 1.976 -10.160 1.00 88.06 93 GLY A CA 1
ATOM 698 C C . GLY A 1 93 ? -1.266 0.934 -9.496 1.00 88.06 93 GLY A C 1
ATOM 699 O O . GLY A 1 93 ? -2.457 1.182 -9.360 1.00 88.06 93 GLY A O 1
ATOM 700 N N . ALA A 1 94 ? -0.724 -0.218 -9.088 1.00 85.88 94 ALA A N 1
ATOM 701 C CA . ALA A 1 94 ? -1.542 -1.276 -8.501 1.00 85.88 94 ALA A CA 1
ATOM 702 C C . ALA A 1 94 ? -1.918 -0.998 -7.042 1.00 85.88 94 ALA A C 1
ATOM 704 O O . ALA A 1 94 ? -2.869 -1.601 -6.558 1.00 85.88 94 ALA A O 1
ATOM 705 N N . PHE A 1 95 ? -1.181 -0.141 -6.330 1.00 87.62 95 PHE A N 1
ATOM 706 C CA . PHE A 1 95 ? -1.419 0.107 -4.909 1.00 87.62 95 PHE A CA 1
ATOM 707 C C . PHE A 1 95 ? -2.640 1.000 -4.693 1.00 87.62 95 PHE A C 1
ATOM 709 O O . PHE A 1 95 ? -2.743 2.080 -5.271 1.00 87.62 95 PHE A O 1
ATOM 716 N N . THR A 1 96 ? -3.541 0.570 -3.814 1.00 87.06 96 THR A N 1
ATOM 717 C CA . THR A 1 96 ? -4.705 1.347 -3.373 1.00 87.06 96 THR A CA 1
ATOM 718 C C . THR A 1 96 ? -4.795 1.317 -1.854 1.00 87.06 96 THR A C 1
ATOM 720 O O . THR A 1 96 ? -4.704 0.249 -1.254 1.00 87.06 96 THR A O 1
ATOM 723 N N . LEU A 1 97 ? -4.990 2.487 -1.244 1.00 89.31 97 LEU A N 1
ATOM 724 C CA . LEU A 1 97 ? -5.350 2.634 0.165 1.00 89.31 97 LEU A CA 1
ATOM 725 C C . LEU A 1 97 ? -6.878 2.693 0.286 1.00 89.31 97 LEU A C 1
ATOM 727 O O . LEU A 1 97 ? -7.523 3.470 -0.415 1.00 89.31 97 LEU A O 1
ATOM 731 N N . ILE A 1 98 ? -7.440 1.889 1.181 1.00 87.38 98 ILE A N 1
ATOM 732 C CA . ILE A 1 98 ? -8.867 1.831 1.503 1.00 87.38 98 ILE A CA 1
ATOM 733 C C . ILE A 1 98 ? -9.024 2.152 2.991 1.00 87.38 98 ILE A C 1
ATOM 735 O O . ILE A 1 98 ? -8.315 1.574 3.811 1.00 87.38 98 ILE A O 1
ATOM 739 N N . GLY A 1 99 ? -9.965 3.028 3.341 1.00 85.62 99 GLY A N 1
ATOM 740 C CA . GLY A 1 99 ? -10.218 3.435 4.726 1.00 85.62 99 GLY A CA 1
ATOM 741 C C . GLY A 1 99 ? -9.604 4.792 5.063 1.00 85.62 99 GLY A C 1
ATOM 742 O O . GLY A 1 99 ? -9.476 5.653 4.191 1.00 85.62 99 GLY A O 1
ATOM 743 N N . GLU A 1 100 ? -9.264 4.996 6.331 1.00 83.25 100 GLU A N 1
ATOM 744 C CA . GLU A 1 100 ? -8.805 6.290 6.842 1.00 83.25 100 GLU A CA 1
ATOM 745 C C . GLU A 1 100 ? -7.375 6.615 6.391 1.00 83.25 100 GLU A C 1
ATOM 747 O O . GLU A 1 100 ? -6.536 5.727 6.216 1.00 83.25 100 GLU A O 1
ATOM 752 N N . ALA A 1 101 ? -7.093 7.901 6.180 1.00 70.94 101 ALA A N 1
ATOM 753 C CA . ALA A 1 101 ? -5.765 8.367 5.789 1.00 70.94 101 ALA A CA 1
ATOM 754 C C . ALA A 1 101 ? -4.889 8.766 6.988 1.00 70.94 101 ALA A C 1
ATOM 756 O O . ALA A 1 101 ? -3.674 8.607 6.901 1.00 70.94 101 ALA A O 1
ATOM 757 N N . GLN A 1 102 ? -5.487 9.256 8.079 1.00 60.66 102 GLN A N 1
ATOM 758 C CA . GLN A 1 102 ? -4.799 9.649 9.318 1.00 60.66 102 GLN A CA 1
ATOM 759 C C . GLN A 1 102 ? -4.915 8.586 10.410 1.00 60.66 102 GLN A C 1
ATOM 761 O O . GLN A 1 102 ? -5.607 7.569 10.168 1.00 60.66 102 GLN A O 1
#

pLDDT: mean 78.53, std 16.38, range [36.94, 96.12]

Secondary structure (DSSP, 8-state):
-------S-EE--STTTT--EEETTEEESHHHHHHHTT-SEEEEESS---HHHHHHHHHHHHHHHHH---HHHHHHHHHHHHHHH--SGGGTTTEEEEE---

Foldseek 3Di:
DQQADPEQEAEDPDFCQLDADQDPVGRPGPQVVVVVNPHQKYKYFQGDAPPVLVVQLVVQLVVQCVVPVQSVVSNVRSLVVSCVVPVPCSSRVRIDMDGDRD

Solvent-accessible surface area (backbone atoms only — not comparable to full-atom values): 5607 Å² total; per-residue (Å²): 132,94,55,78,46,94,41,77,62,46,75,49,91,40,72,47,54,50,65,27,59,78,48,100,89,40,62,63,28,65,61,55,54,43,42,74,22,57,22,53,16,36,38,33,20,63,48,72,50,59,66,75,48,47,51,52,33,51,52,41,20,54,58,36,30,78,75,39,70,38,48,56,60,12,44,50,54,14,38,59,56,40,40,77,80,43,67,58,55,71,56,50,67,33,64,44,82,46,72,56,44,109

Sequence (102 aa):
LDLKINADLVVLSACDTGQGALTGDGVIGLSRSLISAGTPSVIVTLWKIPDITTSALMTDFYQNLQQNPDKAVALRKAMLKTIKKYPNPINWGAFTLIGEAQ

Nearest PDB structures (foldseek):
  8tl0-assembly1_C  TM=8.161E-01  e=3.714E-02  Haliangium ochraceum
  8rot-assembly1_B  TM=7.591E-01  e=3.714E-02  Myxococcus xanthus
  5u1t-assembly1_A  TM=7.666E-01  e=1.630E-01  Saccharomyces cerevisiae S288C
  7zoq-assembly1_A  TM=6.188E-01  e=4.545E-02  Desulfonema magnum
  8rw5-assembly1_B  TM=6.591E-01  e=1.524E-01  Myxococcus xanthus

Radius of gyration: 13.8 Å; Cα contacts (8 Å, |Δi|>4): 164; chains: 1; bounding box: 36×26×33 Å